Protein AF-A0A7W2FV06-F1 (afdb_monomer_lite)

Sequence (106 aa):
EQYAIQTGQHPAVTTAENIKTYRRQLDKIGFSFDWSREVRTSDPSYYKWTQWIFIQLFNSWYNKDTDKAEDISSLIAIFEKEGNINVNAEADDDVEQFSAEQWNAF

Organism: NCBI:txid2758441

InterPro domains:
  IPR002302 Leucine-tRNA ligase [PTHR43740] (1-60)
  IPR014729 Rossmann-like alpha/beta/alpha sandwich fold [G3DSA:3.40.50.620] (1-60)

pLDDT: mean 89.42, std 9.21, range [59.28, 97.75]

Structure (mmCIF, N/CA/C/O backbone):
data_AF-A0A7W2FV06-F1
#
_entry.id   AF-A0A7W2FV06-F1
#
loop_
_atom_site.group_PDB
_atom_site.id
_atom_site.type_symbol
_atom_site.label_atom_id
_atom_site.label_alt_id
_atom_site.label_comp_id
_atom_site.label_asym_id
_atom_site.label_entity_id
_atom_site.label_seq_id
_atom_site.pdbx_PDB_ins_code
_atom_site.Cartn_x
_atom_site.Cartn_y
_atom_site.Cartn_z
_atom_site.occupancy
_atom_site.B_iso_or_equiv
_atom_site.auth_seq_id
_atom_site.auth_comp_id
_atom_site.auth_asym_id
_atom_site.auth_atom_id
_atom_site.pdbx_PDB_model_num
ATOM 1 N N . GLU A 1 1 ? -5.528 13.059 17.267 1.00 59.38 1 GLU A N 1
ATOM 2 C CA . GLU A 1 1 ? -4.273 13.806 17.526 1.00 59.38 1 GLU A CA 1
ATOM 3 C C . GLU A 1 1 ? -4.488 15.283 17.822 1.00 59.38 1 GLU A C 1
ATOM 5 O O . GLU A 1 1 ? -3.988 15.737 18.838 1.00 59.38 1 GLU A O 1
ATOM 10 N N . GLN A 1 2 ? -5.295 16.014 17.046 1.00 63.94 2 GLN A N 1
ATOM 11 C CA . GLN A 1 2 ? -5.589 17.436 17.313 1.00 63.94 2 GLN A CA 1
ATOM 12 C C . GLN A 1 2 ? -6.092 17.721 18.746 1.00 63.94 2 GLN A C 1
ATOM 14 O O . GLN A 1 2 ? -5.686 18.699 19.360 1.00 63.94 2 GLN A O 1
ATOM 19 N N . TYR A 1 3 ? -6.891 16.819 19.327 1.00 59.44 3 TYR A N 1
ATOM 20 C CA . TYR A 1 3 ? -7.333 16.920 20.725 1.00 59.44 3 TYR A CA 1
ATOM 21 C C . TYR A 1 3 ? -6.177 16.847 21.739 1.00 59.44 3 TYR A C 1
ATOM 23 O O . TYR A 1 3 ? -6.126 17.633 22.675 1.00 59.44 3 TYR A O 1
ATOM 31 N N . ALA A 1 4 ? -5.218 15.943 21.525 1.00 59.28 4 ALA A N 1
ATOM 32 C CA . ALA A 1 4 ? -4.035 15.787 22.373 1.00 59.28 4 ALA A CA 1
ATOM 33 C C . ALA A 1 4 ? -3.091 17.000 22.274 1.00 59.28 4 ALA A C 1
A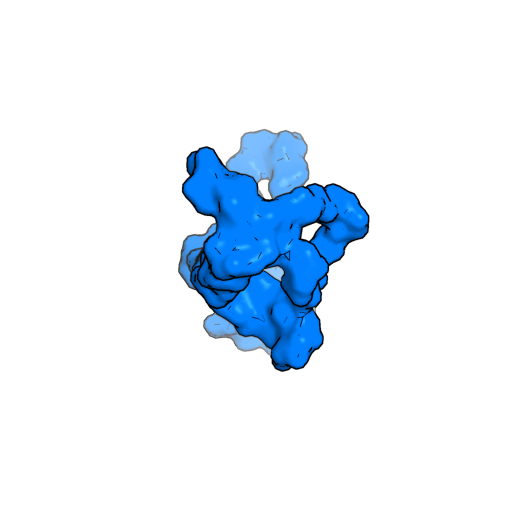TOM 35 O O . ALA A 1 4 ? -2.490 17.402 23.265 1.00 59.28 4 ALA A O 1
ATOM 36 N N . ILE A 1 5 ? -3.010 17.618 21.090 1.00 64.12 5 ILE A N 1
ATOM 37 C CA . ILE A 1 5 ? -2.263 18.863 20.860 1.00 64.12 5 ILE A CA 1
ATOM 38 C C . ILE A 1 5 ? -2.900 20.025 21.637 1.00 64.12 5 ILE A C 1
ATOM 40 O O . ILE A 1 5 ? -2.190 20.814 22.252 1.00 64.12 5 ILE A O 1
ATOM 44 N N . GLN A 1 6 ? -4.233 20.108 21.657 1.00 66.44 6 GLN A N 1
ATOM 45 C CA . GLN A 1 6 ? -4.968 21.156 22.374 1.00 66.44 6 GLN A CA 1
ATOM 46 C C . GLN A 1 6 ? -4.911 21.003 23.901 1.00 66.44 6 GLN A C 1
ATOM 48 O O . GLN A 1 6 ? -4.908 22.007 24.609 1.00 66.44 6 GLN A O 1
ATOM 53 N N . THR A 1 7 ? -4.870 19.771 24.418 1.00 66.81 7 THR A N 1
ATOM 54 C CA . THR A 1 7 ? -4.845 19.498 25.867 1.00 66.81 7 THR A CA 1
ATOM 55 C C . THR A 1 7 ? -3.438 19.295 26.435 1.00 66.81 7 THR A C 1
ATOM 57 O O . THR A 1 7 ? -3.280 19.226 27.651 1.00 66.81 7 THR A O 1
ATOM 60 N N . GLY A 1 8 ? -2.415 19.186 25.579 1.00 72.69 8 GLY A N 1
ATOM 61 C CA . GLY A 1 8 ? -1.028 18.910 25.971 1.00 72.69 8 GLY A CA 1
ATOM 62 C C . GLY A 1 8 ? -0.783 17.487 26.493 1.00 72.69 8 GLY A C 1
ATOM 63 O O . GLY A 1 8 ? 0.301 17.190 26.992 1.00 72.69 8 GLY A O 1
ATOM 64 N N . GLN A 1 9 ? -1.772 16.595 26.406 1.00 72.62 9 GLN A N 1
ATOM 65 C CA . GLN A 1 9 ? -1.705 15.241 26.956 1.00 72.62 9 GLN A CA 1
ATOM 66 C C . GLN A 1 9 ? -1.271 14.236 25.885 1.00 72.62 9 GLN A C 1
ATOM 68 O O . GLN A 1 9 ? -1.738 14.289 24.751 1.00 72.62 9 GLN A O 1
ATOM 73 N N . HIS A 1 10 ? -0.409 13.278 26.242 1.00 79.62 10 HIS A N 1
ATOM 74 C CA . HIS A 1 10 ? 0.137 12.314 25.282 1.00 79.62 10 HIS A CA 1
ATOM 75 C C . HIS A 1 10 ? -0.985 11.570 24.510 1.00 79.62 10 HIS A C 1
ATOM 77 O O . HIS A 1 10 ? -1.888 11.013 25.151 1.00 79.62 10 HIS A O 1
ATOM 83 N N . PRO A 1 11 ? -0.936 11.495 23.160 1.00 79.88 11 PRO A N 1
ATOM 84 C CA . PRO A 1 11 ? -2.006 10.919 22.337 1.00 79.88 11 PRO A CA 1
ATOM 85 C C . PRO A 1 11 ? -2.415 9.496 22.726 1.00 79.88 11 PRO A C 1
ATOM 87 O O . PRO A 1 11 ? -3.591 9.150 22.653 1.00 79.88 11 PRO A O 1
ATOM 90 N N . ALA A 1 12 ? -1.469 8.672 23.183 1.00 79.69 12 ALA A N 1
ATOM 91 C CA . ALA A 1 12 ? -1.764 7.303 23.615 1.00 79.69 12 ALA A CA 1
ATOM 92 C C . ALA A 1 12 ? -2.703 7.246 24.836 1.00 79.69 12 ALA A C 1
ATOM 94 O O . ALA A 1 12 ? -3.595 6.400 24.886 1.00 79.69 12 ALA A O 1
ATOM 95 N N . VAL A 1 13 ? -2.536 8.163 25.797 1.00 79.94 13 VAL A N 1
ATOM 96 C CA . VAL A 1 13 ? -3.339 8.194 27.030 1.00 79.94 13 VAL A CA 1
ATOM 97 C C . VAL A 1 13 ? -4.758 8.651 26.713 1.00 79.94 13 VAL A C 1
ATOM 99 O O . VAL A 1 13 ? -5.718 7.951 27.028 1.00 79.94 13 VAL A O 1
ATOM 102 N N . THR A 1 14 ? -4.885 9.769 25.994 1.00 80.06 14 THR A N 1
ATOM 103 C CA . THR A 1 14 ? -6.194 10.304 25.588 1.00 80.06 14 THR A CA 1
ATOM 104 C C . THR A 1 14 ? -6.952 9.323 24.693 1.00 80.06 14 T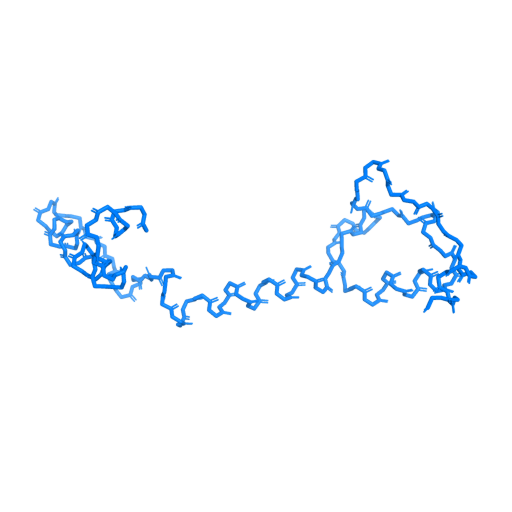HR A C 1
ATOM 106 O O . THR A 1 14 ? -8.158 9.146 24.845 1.00 80.06 14 THR A O 1
ATOM 109 N N . THR A 1 15 ? -6.255 8.611 23.801 1.00 81.38 15 THR A N 1
ATOM 110 C CA . THR A 1 15 ? -6.864 7.571 22.958 1.00 81.38 15 THR A CA 1
ATOM 111 C C . THR A 1 15 ? -7.408 6.411 23.794 1.00 81.38 15 THR A C 1
ATOM 113 O O . THR A 1 15 ? -8.547 5.998 23.584 1.00 81.38 15 THR A O 1
ATOM 116 N N . ALA A 1 16 ? -6.652 5.914 24.778 1.00 83.44 16 ALA A N 1
ATOM 117 C CA . ALA A 1 16 ? -7.100 4.819 25.641 1.00 83.44 16 ALA A CA 1
ATOM 118 C C . ALA A 1 16 ? -8.324 5.200 26.499 1.00 83.44 16 ALA A C 1
ATOM 120 O O . ALA A 1 16 ? -9.277 4.422 26.611 1.00 83.44 16 ALA A O 1
ATOM 121 N N . GLU A 1 17 ? -8.328 6.407 27.069 1.00 85.69 17 GLU A N 1
ATOM 122 C CA . GLU A 1 17 ? -9.450 6.930 27.861 1.00 85.69 17 GLU A CA 1
ATOM 123 C C . GLU A 1 17 ? -10.713 7.129 27.013 1.00 85.69 17 GLU A C 1
ATOM 125 O O . GLU A 1 17 ? -11.819 6.752 27.428 1.00 85.69 17 GLU A O 1
ATOM 130 N N . ASN A 1 18 ? -10.546 7.648 25.795 1.00 84.94 18 ASN A N 1
ATOM 131 C CA . ASN A 1 18 ? -11.639 7.825 24.846 1.00 84.94 18 ASN A CA 1
ATOM 132 C C . ASN A 1 18 ? -12.239 6.478 24.431 1.00 84.94 18 ASN A C 1
ATOM 134 O O . ASN A 1 18 ? -13.459 6.320 24.493 1.00 84.94 18 ASN A O 1
ATOM 138 N N . ILE A 1 19 ? -11.411 5.480 24.099 1.00 86.25 19 ILE A N 1
ATOM 139 C CA . ILE A 1 19 ? -11.877 4.127 23.747 1.00 86.25 19 ILE A CA 1
ATOM 140 C C . ILE A 1 19 ? -12.729 3.538 24.878 1.00 86.25 19 ILE A C 1
ATOM 142 O O . ILE A 1 19 ? -13.844 3.077 24.633 1.00 86.25 19 ILE A O 1
ATOM 146 N N . LYS A 1 20 ? -12.262 3.612 26.132 1.00 88.12 20 LYS A N 1
ATOM 147 C CA . LYS A 1 20 ? -13.015 3.112 27.296 1.00 88.12 20 LYS A CA 1
ATOM 148 C C . LYS A 1 20 ? -14.355 3.831 27.474 1.00 88.12 20 LYS A C 1
ATOM 150 O O . LYS A 1 20 ? -15.357 3.208 27.833 1.00 88.12 20 LYS A O 1
ATOM 155 N N . THR A 1 21 ? -14.382 5.138 27.228 1.00 87.69 21 THR A N 1
ATOM 156 C CA . THR A 1 21 ? -15.601 5.946 27.337 1.00 87.69 21 THR A CA 1
ATOM 157 C C . THR A 1 21 ? -16.620 5.564 26.271 1.00 87.69 21 THR A C 1
ATOM 159 O O . THR A 1 21 ? -17.773 5.298 26.625 1.00 87.69 21 THR A O 1
ATOM 162 N N . TYR A 1 22 ? -16.195 5.457 25.010 1.00 84.88 22 TYR A N 1
ATOM 163 C CA . TYR A 1 22 ? -17.057 5.037 23.905 1.00 84.88 22 TYR A CA 1
ATOM 164 C C . TYR A 1 22 ? -17.567 3.610 24.091 1.00 84.88 22 TYR A C 1
ATOM 166 O O . TYR A 1 22 ? -18.761 3.374 23.941 1.00 84.88 22 TYR A O 1
ATOM 174 N N . ARG A 1 23 ? -16.711 2.677 24.524 1.00 86.06 23 ARG A N 1
ATOM 175 C CA . ARG A 1 23 ? -17.093 1.293 24.842 1.00 86.06 23 ARG A CA 1
ATOM 176 C C . ARG A 1 23 ? -18.275 1.244 25.814 1.00 86.06 23 ARG A C 1
ATOM 178 O O . ARG A 1 23 ? -19.309 0.658 25.511 1.00 86.06 23 ARG A O 1
ATOM 185 N N . ARG A 1 24 ? -18.156 1.965 26.935 1.00 87.56 24 ARG A N 1
ATOM 186 C CA . ARG A 1 24 ? -19.213 2.086 27.950 1.00 87.56 24 ARG A CA 1
ATOM 187 C C . ARG A 1 24 ? -20.488 2.728 27.400 1.00 87.56 24 ARG A C 1
ATOM 189 O O . ARG A 1 24 ? -21.577 2.375 27.839 1.00 87.56 24 ARG A O 1
ATOM 196 N N . GLN A 1 25 ? -20.369 3.718 26.518 1.00 88.19 25 GLN A N 1
ATOM 197 C CA . GLN A 1 25 ? -21.531 4.369 25.906 1.00 88.19 25 GLN A CA 1
ATOM 198 C C . GLN A 1 25 ? -22.261 3.426 24.943 1.00 88.19 25 GLN A C 1
ATOM 200 O O . GLN A 1 25 ? -23.483 3.344 25.012 1.00 88.19 25 GLN A O 1
ATOM 205 N N . LEU A 1 26 ? -21.525 2.680 24.114 1.00 87.88 26 LEU A N 1
ATOM 206 C CA . LEU A 1 26 ? -22.075 1.705 23.169 1.00 87.88 26 LEU A CA 1
ATOM 207 C C . LEU A 1 26 ? -22.783 0.544 23.886 1.00 87.88 26 LEU A C 1
ATOM 209 O O . LEU A 1 26 ? -23.889 0.176 23.494 1.00 87.88 26 LEU A O 1
ATOM 213 N N . ASP A 1 27 ? -22.211 0.041 24.985 1.00 84.44 27 ASP A N 1
ATOM 214 C CA . ASP A 1 27 ? -22.855 -0.994 25.808 1.00 84.44 27 ASP A CA 1
ATOM 215 C C . ASP A 1 27 ? -24.183 -0.502 26.413 1.00 84.44 27 ASP A C 1
ATOM 217 O O . ASP A 1 27 ? -25.166 -1.239 26.474 1.00 84.44 27 ASP A O 1
ATOM 221 N N . LYS A 1 28 ? -24.242 0.769 26.837 1.00 85.94 28 LYS A N 1
ATOM 222 C CA . LYS A 1 28 ? -25.436 1.361 27.467 1.00 85.94 28 LYS A CA 1
ATOM 223 C C . LYS A 1 28 ? -26.615 1.541 26.517 1.00 85.94 28 LYS A C 1
ATOM 225 O O . LYS A 1 28 ? -27.751 1.530 26.980 1.00 85.94 28 LYS A O 1
ATOM 230 N N . ILE A 1 29 ? -26.357 1.734 25.227 1.00 87.62 29 ILE A N 1
ATOM 231 C CA . ILE A 1 29 ? -27.409 1.894 24.211 1.00 87.62 29 ILE A CA 1
ATOM 232 C C . ILE A 1 29 ? -27.851 0.555 23.605 1.00 87.62 29 ILE A C 1
ATOM 234 O O . ILE A 1 29 ? -28.653 0.539 22.677 1.00 87.62 29 ILE A O 1
ATOM 238 N N . GLY A 1 30 ? -27.370 -0.569 24.154 1.00 80.81 30 GLY A N 1
ATOM 239 C CA . GLY A 1 30 ? -27.825 -1.911 23.795 1.00 80.81 30 GLY A CA 1
ATOM 240 C C . GLY A 1 30 ? -27.269 -2.433 22.472 1.00 80.81 30 GLY A C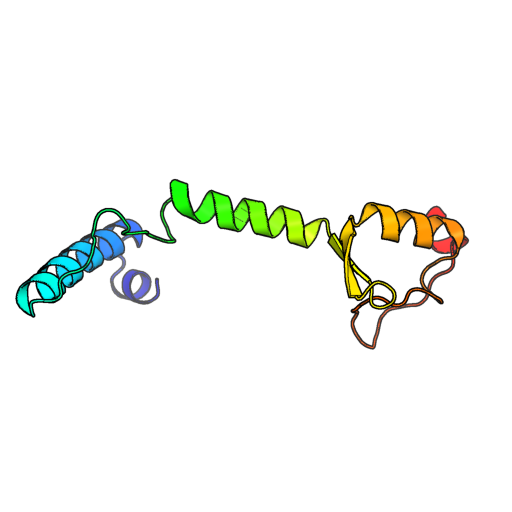 1
ATOM 241 O O . GLY A 1 30 ? -27.793 -3.415 21.947 1.00 80.81 30 GLY A O 1
ATOM 242 N N . PHE A 1 31 ? -26.216 -1.816 21.922 1.00 77.81 31 PHE A N 1
ATOM 243 C CA . PHE A 1 31 ? -25.557 -2.371 20.744 1.00 77.81 31 PHE A CA 1
ATOM 244 C C . PHE A 1 31 ? -24.792 -3.642 21.112 1.00 77.81 31 PHE A C 1
ATOM 246 O O . PHE A 1 31 ? -23.856 -3.624 21.910 1.00 77.81 31 PHE A O 1
ATOM 253 N N . SER A 1 32 ? -25.181 -4.756 20.495 1.00 84.19 32 SER A N 1
ATOM 254 C CA . SER A 1 32 ? -24.498 -6.038 20.636 1.00 84.19 32 SER A CA 1
ATOM 255 C C . SER A 1 32 ? -23.438 -6.176 19.542 1.00 84.19 32 SER A C 1
ATOM 257 O O . SER A 1 32 ? -23.719 -6.652 18.445 1.00 84.19 32 SER A O 1
ATOM 259 N N . PHE A 1 33 ? -22.221 -5.707 19.825 1.00 85.50 33 PHE A N 1
ATOM 260 C CA . PHE A 1 33 ? -21.055 -5.976 18.982 1.00 85.50 33 PHE A CA 1
ATOM 261 C C . PHE A 1 33 ? -20.310 -7.223 19.466 1.00 85.50 33 PHE A C 1
ATOM 263 O O . PHE A 1 33 ? -20.240 -7.497 20.666 1.00 85.50 33 PHE A O 1
ATOM 270 N N . ASP A 1 34 ? -19.698 -7.951 18.532 1.00 88.69 34 ASP A N 1
ATOM 271 C CA . ASP A 1 34 ? -18.709 -8.977 18.855 1.00 88.69 34 ASP A CA 1
ATOM 272 C C . ASP A 1 34 ? -17.363 -8.311 19.161 1.00 88.69 34 ASP A C 1
ATOM 274 O O . ASP A 1 34 ? -16.531 -8.061 18.288 1.00 88.69 34 ASP A O 1
ATOM 278 N N . TRP A 1 35 ? -17.157 -8.011 20.436 1.00 87.50 35 TRP A N 1
ATOM 279 C CA . TRP A 1 35 ? -15.960 -7.329 20.918 1.00 87.50 35 TRP A CA 1
ATOM 280 C C . TRP A 1 35 ? -14.682 -8.157 20.803 1.00 87.50 35 TRP A C 1
ATOM 282 O O . TRP A 1 35 ? -13.595 -7.597 20.919 1.00 87.50 35 TRP A O 1
ATOM 292 N N . SER A 1 36 ? -14.786 -9.462 20.526 1.00 90.62 36 SER A N 1
ATOM 293 C CA . SER A 1 36 ? -13.612 -10.279 20.203 1.00 90.62 36 SER A CA 1
ATOM 294 C C . SER A 1 36 ? -12.954 -9.870 18.879 1.00 90.62 36 SER A C 1
ATOM 296 O O . SER A 1 36 ? -11.800 -10.215 18.637 1.00 90.62 36 SER A O 1
ATOM 298 N N . ARG A 1 37 ? -13.663 -9.094 18.047 1.00 91.38 37 ARG A N 1
ATOM 299 C CA . ARG A 1 37 ? -13.195 -8.565 16.759 1.00 91.38 37 ARG A CA 1
ATOM 300 C C . ARG A 1 37 ? -12.860 -7.071 16.800 1.00 91.38 37 ARG A C 1
ATOM 302 O O . ARG A 1 37 ? -12.713 -6.456 15.746 1.00 91.38 37 ARG A O 1
ATOM 309 N N . GLU A 1 38 ? -12.763 -6.468 17.987 1.00 91.88 38 GLU A N 1
ATOM 310 C CA . GLU A 1 38 ? -12.319 -5.076 18.122 1.00 91.88 38 GLU A CA 1
ATOM 311 C C . GLU A 1 38 ? -10.879 -4.933 17.606 1.00 91.88 38 GLU A C 1
ATOM 313 O O . GLU A 1 38 ? -9.979 -5.657 18.027 1.00 91.88 38 GLU A O 1
ATOM 318 N N . VAL A 1 39 ? -10.653 -3.960 16.721 1.00 92.19 39 VAL A N 1
ATOM 319 C CA . VAL A 1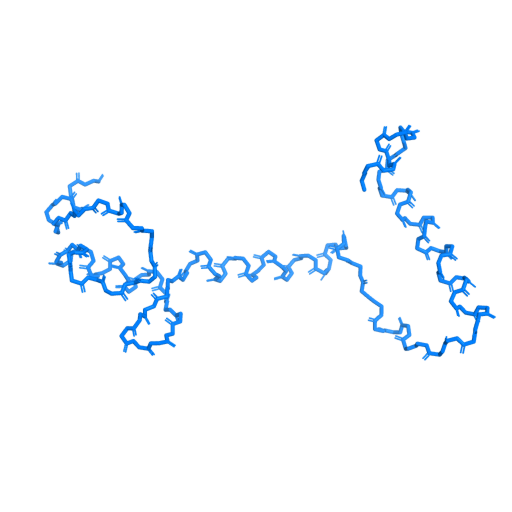 39 ? -9.319 -3.593 16.235 1.00 92.19 39 VAL A CA 1
ATOM 320 C C . VAL A 1 39 ? -9.033 -2.126 16.519 1.00 92.19 39 VAL A C 1
ATOM 322 O O . VAL A 1 39 ? -9.930 -1.283 16.507 1.00 92.19 39 VAL A O 1
ATOM 325 N N . ARG A 1 40 ? -7.760 -1.809 16.762 1.00 91.19 40 ARG A N 1
ATOM 326 C CA . ARG A 1 40 ? -7.278 -0.444 16.993 1.00 91.19 40 ARG A CA 1
ATOM 327 C C . ARG A 1 40 ? -6.181 -0.154 15.987 1.00 91.19 40 ARG A C 1
ATOM 329 O O . ARG A 1 40 ? -5.144 -0.802 16.008 1.00 91.19 40 ARG A O 1
ATOM 336 N N . THR A 1 41 ? -6.395 0.825 15.115 1.00 91.12 41 THR A N 1
ATOM 337 C CA . THR A 1 41 ? -5.458 1.128 14.020 1.00 91.12 41 THR A CA 1
ATOM 338 C C . THR A 1 41 ? -4.109 1.663 14.503 1.00 91.12 41 THR A C 1
ATOM 340 O O . THR A 1 41 ? -3.124 1.563 13.781 1.00 91.12 41 THR A O 1
ATOM 343 N N . SER A 1 42 ? -4.045 2.181 15.732 1.00 88.56 42 SER A N 1
ATOM 344 C CA . SER A 1 42 ? -2.808 2.599 16.398 1.00 88.56 42 SER A CA 1
ATOM 345 C C . SER A 1 42 ? -2.062 1.460 17.104 1.00 88.56 42 SER A C 1
ATOM 347 O O . SER A 1 42 ? -0.960 1.680 17.605 1.00 88.56 42 SER A O 1
ATOM 349 N N . ASP A 1 43 ? -2.634 0.254 17.165 1.00 89.94 43 ASP A N 1
ATOM 350 C CA . ASP A 1 43 ? -1.987 -0.903 17.781 1.00 89.94 43 ASP A CA 1
ATOM 351 C C . ASP A 1 43 ? -0.908 -1.478 16.842 1.00 89.94 43 ASP A C 1
ATOM 353 O O . ASP A 1 43 ? -1.202 -1.726 15.666 1.00 89.94 43 ASP A O 1
ATOM 357 N N . PRO A 1 44 ? 0.320 -1.746 17.329 1.00 92.62 44 PRO A N 1
ATOM 358 C CA . PRO A 1 44 ? 1.373 -2.380 16.533 1.00 92.62 44 PRO A CA 1
ATOM 359 C C . PRO A 1 44 ? 0.976 -3.708 15.891 1.00 92.62 44 PRO A C 1
ATOM 361 O O . PRO A 1 44 ? 1.410 -4.024 14.784 1.00 92.62 44 PRO A O 1
ATOM 364 N N . SER A 1 45 ? 0.120 -4.489 16.548 1.00 93.25 45 SER A N 1
ATOM 365 C CA . SER A 1 45 ? -0.407 -5.737 15.995 1.00 93.25 45 SER A CA 1
ATOM 366 C C . SER A 1 45 ? -1.325 -5.522 14.788 1.00 93.25 45 SER A C 1
ATOM 368 O O . SER A 1 45 ? -1.469 -6.442 13.981 1.00 93.25 45 SER A O 1
ATOM 370 N N . TYR A 1 46 ? -1.895 -4.322 14.636 1.00 94.25 46 TYR A N 1
ATOM 371 C CA . TYR A 1 46 ? -2.723 -3.936 13.500 1.00 94.25 46 TYR A CA 1
ATOM 372 C C . TYR A 1 46 ? -1.900 -3.243 12.413 1.00 94.25 46 TYR A C 1
ATOM 374 O O . TYR A 1 46 ? -1.843 -3.738 11.287 1.00 94.25 46 TYR A O 1
ATOM 382 N N . TYR A 1 47 ? -1.226 -2.127 12.728 1.00 94.31 47 TYR A N 1
ATOM 383 C CA . TYR A 1 47 ? -0.573 -1.316 11.691 1.00 94.31 47 TYR A CA 1
ATOM 384 C C . TYR A 1 47 ? 0.603 -2.026 11.014 1.00 94.31 47 TYR A C 1
ATOM 386 O O . TYR A 1 47 ? 0.981 -1.630 9.913 1.00 94.31 47 TYR A O 1
ATOM 394 N N . LYS A 1 48 ? 1.159 -3.097 11.606 1.00 95.31 48 LYS A N 1
ATOM 395 C CA . LYS A 1 48 ? 2.143 -3.960 10.928 1.00 95.31 48 LYS A CA 1
ATOM 396 C C . LYS A 1 48 ? 1.619 -4.496 9.592 1.00 95.31 48 LYS A C 1
ATOM 398 O O . LYS A 1 48 ? 2.387 -4.658 8.651 1.00 95.31 48 LYS A O 1
ATOM 403 N N . TRP A 1 49 ? 0.311 -4.748 9.492 1.00 96.25 49 TRP A N 1
ATOM 404 C CA . TRP A 1 49 ? -0.314 -5.201 8.253 1.00 96.25 49 TRP A CA 1
ATOM 405 C C . TRP A 1 49 ? -0.428 -4.065 7.248 1.00 96.25 49 TRP A C 1
ATOM 407 O O . TRP A 1 49 ? -0.151 -4.274 6.076 1.00 96.25 49 TRP A O 1
ATOM 417 N N . THR A 1 50 ? -0.740 -2.850 7.703 1.00 95.38 50 THR A N 1
ATOM 418 C CA . THR A 1 50 ? -0.697 -1.655 6.852 1.00 95.38 50 THR A CA 1
ATOM 419 C C . THR A 1 50 ? 0.708 -1.423 6.294 1.00 95.38 50 THR A C 1
ATOM 421 O O . THR A 1 50 ? 0.854 -1.178 5.102 1.00 95.38 50 THR A O 1
ATOM 424 N N . GLN A 1 51 ? 1.747 -1.558 7.125 1.00 94.88 51 GLN A N 1
ATOM 425 C CA . GLN A 1 51 ? 3.146 -1.472 6.688 1.00 94.88 51 GLN A CA 1
ATOM 426 C C . GLN A 1 51 ? 3.489 -2.563 5.670 1.00 94.88 51 GLN A C 1
ATOM 428 O O . GLN A 1 51 ? 4.102 -2.280 4.645 1.00 94.88 51 GLN A O 1
ATOM 433 N N . TRP A 1 52 ? 3.064 -3.802 5.925 1.00 97.12 52 TRP A N 1
ATOM 434 C CA . TRP A 1 52 ? 3.279 -4.908 4.997 1.00 97.12 52 TRP A CA 1
ATOM 435 C C . TRP A 1 52 ? 2.597 -4.662 3.643 1.00 97.12 52 TRP A C 1
ATOM 437 O O . TRP A 1 52 ? 3.253 -4.800 2.614 1.00 97.12 52 TRP A O 1
ATOM 447 N N . ILE A 1 53 ? 1.330 -4.223 3.637 1.00 96.44 53 ILE A N 1
ATOM 448 C CA . ILE A 1 53 ? 0.593 -3.855 2.415 1.00 96.44 53 ILE A CA 1
ATOM 449 C C . ILE A 1 53 ? 1.322 -2.736 1.670 1.00 96.44 53 ILE A C 1
ATOM 451 O O . ILE A 1 53 ? 1.491 -2.830 0.459 1.00 96.44 53 ILE A O 1
ATOM 455 N N . PHE A 1 54 ? 1.796 -1.707 2.379 1.00 96.94 54 PHE A N 1
ATOM 456 C CA . PHE A 1 54 ? 2.547 -0.615 1.763 1.00 96.94 54 PHE A CA 1
ATOM 457 C C . PHE A 1 54 ? 3.795 -1.122 1.036 1.00 96.94 54 PHE A C 1
ATOM 459 O O . PHE A 1 54 ? 4.036 -0.710 -0.089 1.00 96.94 54 PHE A O 1
ATOM 466 N N . ILE A 1 55 ? 4.549 -2.054 1.627 1.00 97.12 55 ILE A N 1
ATOM 467 C CA . ILE A 1 55 ? 5.721 -2.657 0.971 1.00 97.12 55 ILE A CA 1
ATOM 468 C C . ILE A 1 55 ? 5.317 -3.423 -0.296 1.00 97.12 55 ILE A C 1
ATOM 470 O O . ILE A 1 55 ? 6.029 -3.349 -1.292 1.00 97.12 55 ILE A O 1
ATOM 474 N N . GLN A 1 56 ? 4.185 -4.139 -0.280 1.00 96.31 56 GLN A N 1
ATOM 475 C CA . GLN A 1 56 ? 3.700 -4.825 -1.484 1.00 96.31 56 GLN A CA 1
ATOM 476 C C . GLN A 1 56 ? 3.383 -3.821 -2.598 1.00 96.31 56 GLN A C 1
ATOM 478 O O . GLN A 1 56 ? 3.817 -4.009 -3.729 1.00 96.31 56 GLN A O 1
ATOM 483 N N . LEU A 1 57 ? 2.671 -2.740 -2.268 1.00 95.75 57 LEU A N 1
ATOM 484 C CA . LEU A 1 57 ? 2.313 -1.693 -3.228 1.00 95.75 57 LEU A CA 1
ATOM 485 C C . LEU A 1 57 ? 3.542 -0.935 -3.738 1.00 95.75 57 LEU A C 1
ATOM 487 O O . LEU A 1 57 ? 3.644 -0.685 -4.929 1.00 95.75 57 LEU A O 1
ATOM 491 N N . PHE A 1 58 ? 4.479 -0.604 -2.849 1.00 96.00 58 PHE A N 1
ATOM 492 C CA . PHE A 1 58 ? 5.704 0.119 -3.185 1.00 96.00 58 PHE A CA 1
ATOM 493 C C . PHE A 1 58 ? 6.608 -0.673 -4.137 1.00 96.00 58 PHE A C 1
ATOM 495 O O . PHE A 1 58 ? 7.216 -0.095 -5.028 1.00 96.00 58 PHE A O 1
ATOM 502 N N . ASN A 1 59 ? 6.671 -1.996 -3.971 1.00 97.50 59 ASN A N 1
ATOM 503 C CA . ASN A 1 59 ? 7.427 -2.883 -4.856 1.00 97.50 59 ASN A CA 1
ATOM 504 C C . ASN A 1 59 ? 6.612 -3.358 -6.070 1.00 97.50 59 ASN A C 1
ATOM 506 O O . ASN A 1 59 ? 6.996 -4.336 -6.708 1.00 97.50 59 ASN A O 1
ATOM 510 N N . SER A 1 60 ? 5.493 -2.703 -6.384 1.00 97.38 60 SER A N 1
ATOM 511 C CA . SER A 1 60 ? 4.661 -3.036 -7.537 1.00 97.38 60 SER A CA 1
ATOM 512 C C . SER A 1 60 ? 4.440 -1.825 -8.440 1.00 97.38 60 SER A C 1
ATOM 514 O O . SER A 1 60 ? 4.511 -0.680 -8.003 1.00 97.38 60 SER A O 1
ATOM 516 N N . TRP A 1 61 ? 4.105 -2.083 -9.699 1.00 96.56 61 TRP A N 1
ATOM 517 C CA . TRP A 1 61 ? 3.629 -1.086 -10.656 1.00 96.56 61 TRP A CA 1
ATOM 518 C C . TRP A 1 61 ? 2.347 -1.586 -11.327 1.00 96.56 61 TRP A C 1
ATOM 520 O O . TRP A 1 61 ? 2.092 -2.790 -11.355 1.00 96.56 61 TRP A O 1
ATOM 530 N N . TYR A 1 62 ? 1.514 -0.677 -11.838 1.00 96.88 62 TYR A N 1
ATOM 531 C CA . TYR A 1 62 ? 0.282 -1.058 -12.532 1.00 96.88 62 TYR A CA 1
ATOM 532 C C . TYR A 1 62 ? 0.513 -1.129 -14.040 1.00 96.88 62 TYR A C 1
ATOM 534 O O . TYR A 1 62 ? 0.718 -0.099 -14.687 1.00 96.88 62 TYR A O 1
ATOM 542 N N . ASN A 1 63 ? 0.457 -2.342 -14.586 1.00 96.38 63 ASN A N 1
ATOM 543 C CA . ASN A 1 63 ? 0.591 -2.602 -16.009 1.00 96.38 63 ASN A CA 1
ATOM 544 C C . ASN A 1 63 ? -0.788 -2.563 -16.680 1.00 96.38 63 ASN A C 1
ATOM 546 O O . ASN A 1 63 ? -1.641 -3.420 -16.424 1.00 96.38 63 ASN A O 1
ATOM 550 N N . LYS A 1 64 ? -1.012 -1.582 -17.561 1.00 96.06 64 LYS A N 1
ATOM 551 C CA . LYS A 1 64 ? -2.289 -1.423 -18.275 1.00 96.06 64 LYS A CA 1
ATOM 552 C C . LYS A 1 64 ? -2.500 -2.473 -19.360 1.00 96.06 64 LYS A C 1
ATOM 554 O O . LYS A 1 64 ? -3.645 -2.752 -19.699 1.00 96.06 64 LYS A O 1
ATOM 559 N N . ASP A 1 65 ? -1.434 -3.079 -19.879 1.00 95.81 65 ASP A N 1
ATOM 560 C CA . ASP A 1 65 ? -1.550 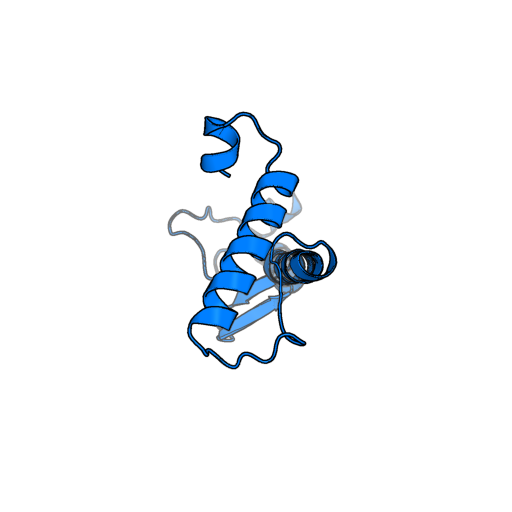-4.120 -20.905 1.00 95.81 65 ASP A CA 1
ATOM 561 C C . ASP A 1 65 ? -2.080 -5.435 -20.318 1.00 95.81 65 ASP A C 1
ATOM 563 O O . ASP A 1 65 ? -2.801 -6.177 -20.988 1.00 95.81 65 ASP A O 1
ATOM 567 N N . THR A 1 66 ? -1.746 -5.728 -19.056 1.00 96.25 66 THR A N 1
ATOM 568 C CA . THR A 1 66 ? -2.197 -6.934 -18.340 1.00 96.25 66 THR A CA 1
ATOM 569 C C . THR A 1 66 ? -3.341 -6.674 -17.359 1.00 96.25 66 THR A C 1
ATOM 571 O O . THR A 1 66 ? -3.911 -7.639 -16.838 1.00 96.25 66 THR A O 1
ATOM 574 N N . ASP A 1 67 ? -3.690 -5.399 -17.150 1.00 96.31 67 ASP A N 1
ATOM 575 C CA . ASP A 1 67 ? -4.694 -4.883 -16.209 1.00 96.31 67 ASP A CA 1
ATOM 576 C C . ASP A 1 67 ? -4.459 -5.351 -14.761 1.00 96.31 67 ASP A C 1
ATOM 578 O O . ASP A 1 67 ? -5.372 -5.799 -14.059 1.00 96.31 67 ASP A O 1
ATOM 582 N N . LYS A 1 68 ? -3.188 -5.350 -14.332 1.00 95.94 68 LYS A N 1
ATOM 583 C CA . LYS A 1 68 ? -2.755 -5.902 -13.039 1.00 95.94 68 LYS A CA 1
ATOM 584 C C . LYS A 1 68 ? -1.580 -5.142 -12.437 1.00 95.94 68 LYS A C 1
ATOM 586 O O . LYS A 1 68 ? -0.766 -4.546 -13.134 1.00 95.94 68 LYS A O 1
ATOM 591 N N . ALA A 1 69 ? -1.467 -5.253 -11.114 1.00 96.50 69 ALA A N 1
ATOM 592 C CA . ALA A 1 69 ? -0.234 -4.934 -10.412 1.00 96.50 69 ALA A CA 1
ATOM 593 C C . ALA A 1 69 ? 0.804 -6.047 -10.637 1.00 96.50 69 ALA A C 1
ATOM 595 O O . ALA A 1 69 ? 0.511 -7.228 -10.426 1.00 96.50 69 ALA A O 1
ATOM 596 N N . GLU A 1 70 ? 2.005 -5.656 -11.042 1.00 97.12 70 GLU A N 1
ATOM 597 C CA . GLU A 1 70 ? 3.158 -6.529 -11.253 1.00 97.12 70 GLU A CA 1
ATOM 598 C C . GLU A 1 70 ? 4.330 -6.085 -10.379 1.00 97.12 70 GLU A C 1
ATOM 600 O O . GLU A 1 70 ? 4.394 -4.932 -9.962 1.00 97.12 70 GLU A O 1
ATOM 605 N N . ASP A 1 71 ? 5.264 -6.996 -10.109 1.00 97.75 71 ASP A N 1
ATOM 606 C CA . ASP A 1 71 ? 6.482 -6.678 -9.363 1.00 97.75 71 ASP A CA 1
ATOM 607 C C . ASP A 1 71 ? 7.333 -5.652 -10.128 1.00 97.75 71 ASP A C 1
ATOM 609 O O . ASP A 1 71 ? 7.520 -5.762 -11.341 1.00 97.75 71 ASP A O 1
ATOM 613 N N . ILE A 1 72 ? 7.871 -4.657 -9.421 1.00 97.25 72 ILE A N 1
ATOM 614 C CA . ILE A 1 72 ? 8.662 -3.568 -10.009 1.00 97.25 72 ILE A CA 1
ATOM 615 C C . ILE A 1 72 ? 9.892 -4.067 -10.786 1.00 97.25 72 ILE A C 1
ATOM 617 O O . ILE A 1 72 ? 10.350 -3.397 -11.710 1.00 97.25 72 ILE A O 1
ATOM 621 N N . SER A 1 73 ? 10.407 -5.261 -10.478 1.00 97.62 73 SER A N 1
ATOM 622 C CA . SER A 1 73 ? 11.502 -5.873 -11.238 1.00 97.62 73 SER A CA 1
ATOM 623 C C . SER A 1 73 ? 11.151 -6.128 -12.706 1.00 97.62 73 SER A C 1
ATOM 625 O O . SER A 1 73 ? 12.039 -6.017 -13.553 1.00 97.62 73 SER A O 1
ATOM 627 N N . SER A 1 74 ? 9.881 -6.407 -13.039 1.00 97.25 74 SER A N 1
ATOM 628 C CA . SER A 1 74 ? 9.471 -6.562 -14.441 1.00 97.25 74 SER A CA 1
ATOM 629 C C . SER A 1 74 ? 9.561 -5.236 -15.194 1.00 97.25 74 SER A C 1
ATOM 631 O O . SER A 1 74 ? 10.025 -5.216 -16.333 1.00 97.25 74 SER A O 1
ATOM 633 N N . LEU A 1 75 ? 9.216 -4.124 -14.538 1.00 96.56 75 LEU A N 1
ATOM 634 C CA . LEU A 1 75 ? 9.333 -2.784 -15.106 1.00 96.56 75 LEU A CA 1
ATOM 635 C C . LEU A 1 75 ? 10.794 -2.375 -15.317 1.00 96.56 75 LEU A C 1
ATOM 637 O O . LEU A 1 75 ? 11.148 -1.895 -16.392 1.00 96.56 75 LEU A O 1
ATOM 641 N N . ILE A 1 76 ? 11.652 -2.620 -14.322 1.00 96.62 76 ILE A N 1
ATOM 642 C CA . ILE A 1 76 ? 13.093 -2.335 -14.415 1.00 96.62 76 ILE A CA 1
ATOM 643 C C . ILE A 1 76 ? 13.709 -3.090 -15.599 1.00 96.62 76 ILE A C 1
ATOM 645 O O . ILE A 1 76 ? 14.437 -2.495 -16.389 1.00 96.62 76 ILE A O 1
ATOM 649 N N . ALA A 1 77 ? 13.355 -4.364 -15.788 1.00 97.19 77 ALA A N 1
ATOM 650 C CA . ALA A 1 77 ? 13.845 -5.151 -16.918 1.00 97.19 77 ALA A CA 1
ATOM 651 C C . ALA A 1 77 ? 13.406 -4.585 -18.286 1.00 97.19 77 ALA A C 1
ATOM 653 O O . ALA A 1 77 ? 14.143 -4.702 -19.268 1.00 97.19 77 ALA A O 1
ATOM 654 N N . ILE A 1 78 ? 12.220 -3.967 -18.374 1.00 96.56 78 ILE A N 1
ATOM 655 C CA . ILE A 1 78 ? 11.773 -3.275 -19.594 1.00 96.56 78 ILE A CA 1
ATOM 656 C C . ILE A 1 78 ? 12.611 -2.011 -19.817 1.00 96.56 78 ILE A C 1
ATOM 658 O O . ILE A 1 78 ? 13.130 -1.805 -20.916 1.00 96.56 78 ILE A O 1
ATOM 662 N N . PHE A 1 79 ? 12.815 -1.211 -18.768 1.00 96.56 79 PHE A N 1
ATOM 663 C CA . PHE A 1 79 ? 13.626 0.005 -18.830 1.00 96.56 79 PHE A CA 1
ATOM 664 C C . PHE A 1 79 ? 15.071 -0.272 -19.263 1.00 96.56 79 PHE A C 1
ATOM 666 O O . PHE A 1 79 ? 15.579 0.412 -20.149 1.00 96.56 79 PHE A O 1
ATOM 673 N N . GLU A 1 80 ? 15.703 -1.318 -18.727 1.00 96.81 80 GLU A N 1
ATOM 674 C CA . GLU A 1 80 ? 17.057 -1.744 -19.108 1.00 96.81 80 GLU A CA 1
ATOM 675 C C . GLU A 1 80 ? 17.164 -2.169 -20.579 1.00 96.81 80 GLU A C 1
ATOM 677 O O . GLU A 1 80 ? 18.227 -2.023 -21.188 1.00 96.81 80 GLU A O 1
ATOM 682 N N . LYS A 1 81 ? 16.078 -2.701 -21.153 1.00 96.12 81 LYS A N 1
ATOM 683 C CA . LYS A 1 81 ? 16.050 -3.246 -22.514 1.00 96.12 81 LYS A CA 1
ATOM 684 C C . LYS A 1 81 ? 15.711 -2.199 -23.572 1.00 96.12 81 LYS A C 1
ATOM 686 O O . LYS A 1 81 ? 16.322 -2.202 -24.639 1.00 96.12 81 LYS A O 1
ATOM 691 N N . GLU A 1 82 ? 14.720 -1.349 -23.315 1.00 95.88 82 GLU A N 1
ATOM 692 C CA . GLU A 1 82 ? 14.198 -0.410 -24.318 1.00 95.88 82 GLU A CA 1
ATOM 693 C C . GLU A 1 82 ? 13.855 0.992 -23.789 1.00 95.88 82 GLU A C 1
ATOM 695 O O . GLU A 1 82 ? 13.537 1.874 -24.586 1.00 95.88 82 GLU A O 1
ATOM 700 N N . GLY A 1 83 ? 13.999 1.247 -22.485 1.00 95.06 83 GLY A N 1
ATOM 701 C CA . GLY A 1 83 ? 13.575 2.501 -21.857 1.00 95.06 83 GLY A CA 1
ATOM 702 C C . GLY A 1 83 ? 12.074 2.522 -21.546 1.00 95.06 83 GLY A C 1
ATOM 703 O O . GLY A 1 83 ? 11.446 1.470 -21.437 1.00 95.06 83 GLY A O 1
ATOM 704 N N . ASN A 1 84 ? 11.486 3.712 -21.384 1.00 95.31 84 ASN A N 1
ATOM 705 C CA . ASN A 1 84 ? 10.076 3.864 -20.979 1.00 95.31 84 ASN A CA 1
ATOM 706 C C . ASN A 1 84 ? 9.114 4.292 -22.102 1.00 95.31 84 ASN A C 1
ATOM 708 O O . ASN A 1 84 ? 7.918 4.412 -21.855 1.00 95.31 84 ASN A O 1
ATOM 712 N N . ILE A 1 85 ? 9.597 4.494 -23.333 1.00 93.00 85 ILE A N 1
ATOM 713 C CA . ILE A 1 85 ? 8.800 5.057 -24.443 1.00 93.00 85 ILE A CA 1
ATOM 714 C C . ILE A 1 85 ? 7.559 4.210 -24.770 1.00 93.00 85 ILE A C 1
ATOM 716 O O . ILE A 1 85 ? 6.502 4.761 -25.067 1.00 93.00 85 ILE A O 1
ATOM 720 N N . ASN A 1 86 ? 7.680 2.881 -24.716 1.00 92.69 86 ASN A N 1
ATOM 721 C CA . ASN A 1 86 ? 6.584 1.957 -25.030 1.00 92.69 86 ASN A CA 1
ATOM 722 C C . ASN A 1 86 ? 5.866 1.426 -23.781 1.00 92.69 86 ASN A C 1
ATOM 724 O O . ASN A 1 86 ? 4.999 0.563 -23.898 1.00 92.69 86 ASN A O 1
ATOM 728 N N . VAL A 1 87 ? 6.249 1.882 -22.587 1.00 94.56 87 VAL A N 1
ATOM 729 C CA . VAL A 1 87 ? 5.701 1.350 -21.340 1.00 94.56 87 VAL A CA 1
ATOM 730 C C . VAL A 1 87 ? 4.312 1.924 -21.102 1.00 94.56 87 VAL A C 1
ATOM 732 O O . VAL A 1 87 ? 4.143 3.120 -20.882 1.00 94.56 87 VAL A O 1
ATOM 735 N N . ASN A 1 88 ? 3.314 1.045 -21.087 1.00 93.56 88 ASN A N 1
ATOM 736 C CA . ASN A 1 88 ? 1.931 1.395 -20.794 1.00 93.56 88 ASN A CA 1
ATOM 737 C C . ASN A 1 88 ? 1.622 1.206 -19.297 1.00 93.56 88 ASN A C 1
ATOM 739 O O . ASN A 1 88 ? 0.902 0.293 -18.886 1.00 93.56 88 ASN A O 1
ATOM 743 N N . ALA A 1 89 ? 2.216 2.057 -18.464 1.00 92.69 89 ALA A N 1
ATOM 744 C CA . ALA A 1 89 ? 1.962 2.090 -17.025 1.00 92.69 89 ALA A CA 1
ATOM 745 C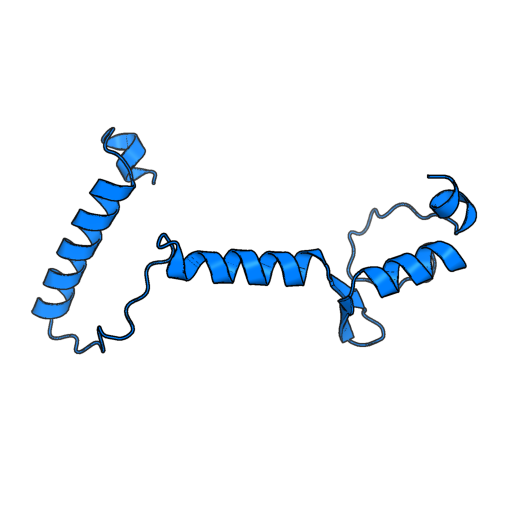 C . ALA A 1 89 ? 0.890 3.134 -16.663 1.00 92.69 89 ALA A C 1
ATOM 747 O O . ALA A 1 89 ? 0.616 4.076 -17.414 1.00 92.69 89 ALA A O 1
ATOM 748 N N . GLU A 1 90 ? 0.275 2.994 -15.488 1.00 89.75 90 GLU A N 1
ATOM 749 C CA . GLU A 1 90 ? -0.344 4.153 -14.832 1.00 89.75 90 GLU A CA 1
ATOM 750 C C . GLU A 1 90 ? 0.766 5.079 -14.325 1.00 89.75 90 GLU A C 1
ATOM 752 O O . GLU A 1 90 ? 1.592 4.665 -13.511 1.00 89.75 90 GLU A O 1
ATOM 757 N N . ALA A 1 91 ? 0.811 6.302 -14.849 1.00 87.38 91 ALA A N 1
ATOM 758 C CA . ALA A 1 91 ? 1.827 7.293 -14.531 1.00 87.38 91 ALA A CA 1
ATOM 759 C C . ALA A 1 91 ? 1.275 8.710 -14.754 1.00 87.38 91 ALA A C 1
ATOM 761 O O . ALA A 1 91 ? 0.235 8.865 -15.398 1.00 87.38 91 ALA A O 1
ATOM 762 N N . ASP A 1 92 ? 1.966 9.717 -14.220 1.00 88.69 92 ASP A N 1
ATOM 763 C CA . ASP A 1 92 ? 1.597 11.123 -14.399 1.00 88.69 92 ASP A CA 1
ATOM 764 C C . ASP A 1 92 ? 1.811 11.587 -15.856 1.00 88.69 92 ASP A C 1
ATOM 766 O O . ASP A 1 92 ? 2.588 11.002 -16.615 1.00 88.69 92 ASP A O 1
ATOM 770 N N . ASP A 1 93 ? 1.119 12.656 -16.258 1.00 83.56 93 ASP A N 1
ATOM 771 C CA . ASP A 1 93 ? 1.147 13.165 -17.639 1.00 83.56 93 ASP A CA 1
ATOM 772 C C . ASP A 1 93 ? 2.514 13.760 -18.052 1.00 83.56 93 ASP A C 1
ATOM 774 O O . ASP A 1 93 ? 2.765 13.974 -19.240 1.00 83.56 93 ASP A O 1
ATOM 778 N N . ASP A 1 94 ? 3.398 14.051 -17.095 1.00 88.69 94 ASP A N 1
ATOM 779 C CA . ASP A 1 94 ? 4.679 14.744 -17.277 1.00 88.69 94 ASP A CA 1
ATOM 780 C C . ASP A 1 94 ? 5.917 13.843 -17.115 1.00 88.69 94 ASP A C 1
ATOM 782 O O . ASP A 1 94 ? 7.031 14.336 -16.935 1.00 88.69 94 ASP A O 1
ATOM 786 N N . VAL A 1 95 ? 5.754 12.521 -17.231 1.00 90.12 95 VAL A N 1
ATOM 787 C CA . VAL A 1 95 ? 6.873 11.569 -17.157 1.00 90.12 95 VAL A CA 1
ATOM 788 C C . VAL A 1 95 ? 7.887 11.808 -18.281 1.00 90.12 95 VAL A C 1
ATOM 790 O O . VAL A 1 95 ? 7.578 11.701 -19.470 1.00 90.12 95 VAL A O 1
ATOM 793 N N . GLU A 1 96 ? 9.136 12.081 -17.897 1.00 92.44 96 GLU A N 1
ATOM 794 C CA . GLU A 1 96 ? 10.244 12.227 -18.839 1.00 92.44 96 GLU A CA 1
ATOM 795 C C . GLU A 1 96 ? 10.540 10.910 -19.563 1.00 92.44 96 GLU A C 1
ATOM 797 O O . GLU A 1 96 ? 10.645 9.840 -18.958 1.00 92.44 96 GLU A O 1
ATOM 802 N N . GLN A 1 97 ? 10.711 10.993 -20.880 1.00 93.88 97 GLN A N 1
ATOM 803 C CA . GLN A 1 97 ? 11.073 9.843 -21.699 1.00 93.88 97 GLN A CA 1
ATOM 804 C C . GLN A 1 97 ? 12.583 9.605 -21.669 1.00 93.88 97 GLN A C 1
ATOM 806 O O . GLN A 1 97 ? 13.370 10.540 -21.826 1.00 93.88 97 GLN A O 1
ATOM 811 N N . PHE A 1 98 ? 12.981 8.343 -21.538 1.00 95.50 98 PHE A N 1
ATOM 812 C CA . PHE A 1 98 ? 14.375 7.924 -21.562 1.00 95.50 98 PHE A CA 1
ATOM 813 C C . PHE A 1 98 ? 14.574 6.641 -22.372 1.00 95.50 98 PHE A C 1
ATOM 815 O O . PHE A 1 98 ? 13.700 5.773 -22.450 1.00 95.50 98 PHE A O 1
ATOM 822 N N . SER A 1 99 ? 15.758 6.521 -22.972 1.00 96.44 99 SER A N 1
ATOM 823 C CA . SER A 1 99 ? 16.219 5.309 -23.641 1.00 96.44 99 SER A CA 1
ATOM 824 C C . SER A 1 99 ? 16.842 4.320 -22.654 1.00 96.44 99 SER A C 1
ATOM 826 O O . SER A 1 99 ? 17.263 4.684 -21.554 1.00 96.44 99 SER A O 1
ATOM 828 N N . ALA A 1 100 ? 16.987 3.068 -23.087 1.00 96.56 100 ALA A N 1
ATOM 829 C CA . ALA A 1 100 ? 17.743 2.058 -22.349 1.00 96.56 100 ALA A CA 1
ATOM 830 C C . ALA A 1 100 ? 19.185 2.498 -22.041 1.00 96.56 100 ALA A C 1
ATOM 832 O O . ALA A 1 100 ? 19.715 2.210 -20.974 1.00 96.56 100 ALA A O 1
ATOM 833 N N . GLU A 1 101 ? 19.837 3.218 -22.958 1.00 95.88 101 GLU A N 1
ATOM 834 C CA . GLU A 1 101 ? 21.202 3.718 -22.755 1.00 95.88 101 GLU A CA 1
ATOM 835 C C . GLU A 1 101 ? 21.261 4.750 -21.625 1.00 95.88 101 GLU A C 1
ATOM 837 O O . GLU A 1 101 ? 22.182 4.713 -20.814 1.00 95.88 101 GLU A O 1
ATOM 842 N N . GLN A 1 102 ? 20.266 5.640 -21.543 1.00 95.62 102 GLN A N 1
ATOM 843 C CA . GLN A 1 102 ? 20.167 6.632 -20.471 1.00 95.62 102 GLN A CA 1
ATOM 844 C C . GLN A 1 102 ? 19.884 5.972 -19.118 1.00 95.62 102 GLN A C 1
ATOM 846 O O . GLN A 1 102 ? 20.495 6.358 -18.127 1.00 95.62 102 GLN A O 1
ATOM 851 N N . TRP A 1 103 ? 19.010 4.959 -19.088 1.00 95.94 103 TRP A N 1
ATOM 852 C CA . TRP A 1 103 ? 18.715 4.189 -17.877 1.00 95.94 103 TRP A CA 1
ATOM 853 C C . TRP A 1 103 ? 19.945 3.437 -17.355 1.00 95.94 103 TRP A C 1
ATOM 855 O O . TRP A 1 103 ? 20.280 3.536 -16.181 1.00 95.94 103 TRP A O 1
ATOM 865 N N . ASN A 1 104 ? 20.666 2.739 -18.237 1.00 94.50 104 ASN A N 1
ATOM 866 C CA . ASN A 1 104 ? 21.845 1.948 -17.870 1.00 94.50 104 ASN A CA 1
ATOM 867 C C . ASN A 1 104 ? 23.091 2.796 -17.539 1.00 94.50 104 ASN A C 1
ATOM 869 O O . ASN A 1 104 ? 24.094 2.255 -17.076 1.00 94.50 104 ASN A O 1
ATOM 873 N N . ALA A 1 105 ? 23.065 4.100 -17.827 1.00 94.75 105 ALA A N 1
ATOM 874 C CA . ALA A 1 105 ? 24.149 5.030 -17.518 1.00 94.75 105 ALA A CA 1
ATOM 875 C C . ALA A 1 105 ? 24.004 5.715 -16.143 1.00 94.75 105 ALA A C 1
ATOM 877 O O . ALA A 1 105 ? 24.916 6.449 -15.750 1.00 94.75 105 ALA A O 1
ATOM 878 N N . PHE A 1 106 ? 22.876 5.509 -15.455 1.00 83.62 106 PHE A N 1
ATOM 879 C CA . PHE A 1 106 ? 22.586 6.027 -14.116 1.00 83.62 106 PHE A CA 1
ATOM 880 C C . PHE A 1 106 ? 23.168 5.119 -13.022 1.00 83.62 106 PHE A C 1
ATOM 882 O O . PHE A 1 106 ? 23.718 5.667 -12.038 1.00 83.62 106 PHE A O 1
#

Secondary structure (DSSP, 8-state):
-HHHHHHT--HHHHHHHHHHHHHHHHHHTT----GGG---TTSHHHHHHHHHHHHHHHTEEEETTTTEEEEHHHHHHHHHHH-STT--B---TTPPP--HHHHHT-

Radius of gyration: 23.53 Å; chains: 1; bounding box: 52×31×53 Å

Foldseek 3Di:
DVVCVVVVHDPVVVVVVVVVVVVVVCVVVPDDDPCVPDDDCPDPVNCVVVVVVVVVVVQWWQQPVVRDIDGCVVVLVCCLVFRCPPGRTPDDPPDDTDGNVRSVVD